Protein AF-C6TB48-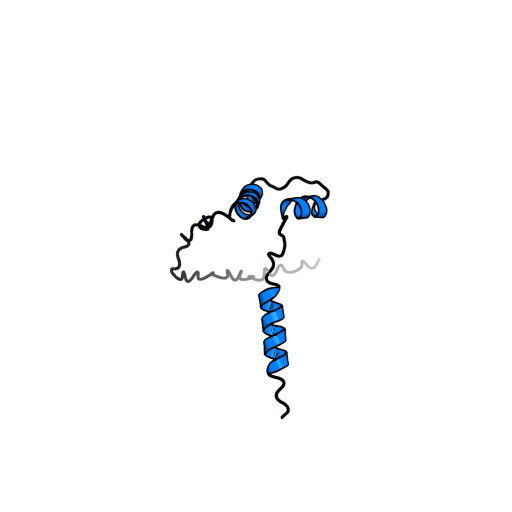F1 (afdb_monomer_lite)

Structure (mmCIF, N/CA/C/O backbone):
data_AF-C6TB48-F1
#
_entry.id   AF-C6TB48-F1
#
loop_
_atom_site.group_PDB
_atom_site.id
_atom_site.type_symbol
_atom_site.label_atom_id
_atom_site.label_alt_id
_atom_site.label_comp_id
_atom_site.label_asym_id
_atom_site.label_entity_id
_atom_site.label_seq_id
_atom_site.pdbx_PDB_ins_code
_atom_site.Cartn_x
_atom_site.Cartn_y
_atom_site.Cartn_z
_atom_site.occupancy
_atom_site.B_iso_or_equiv
_atom_site.auth_seq_id
_atom_site.auth_comp_id
_atom_site.auth_asym_id
_atom_site.auth_atom_id
_atom_site.pdbx_PDB_model_num
ATOM 1 N N . MET A 1 1 ? -31.306 -4.966 30.719 1.00 58.38 1 MET A N 1
ATOM 2 C CA . MET A 1 1 ? -29.986 -4.991 30.048 1.00 58.38 1 MET A CA 1
ATOM 3 C C . MET A 1 1 ? -29.308 -3.657 30.321 1.00 58.38 1 MET A C 1
ATOM 5 O O . MET A 1 1 ? -29.907 -2.636 30.018 1.00 58.38 1 MET A O 1
ATOM 9 N N . LYS A 1 2 ? -28.146 -3.631 30.987 1.00 73.25 2 LYS A N 1
ATOM 10 C CA . LYS A 1 2 ? -27.425 -2.370 31.236 1.00 73.25 2 LYS A CA 1
ATOM 11 C C . LYS A 1 2 ? -26.933 -1.837 29.885 1.00 73.25 2 LYS A C 1
ATOM 13 O O . LYS A 1 2 ? -26.360 -2.600 29.111 1.00 73.25 2 LYS A O 1
ATOM 18 N N . SER A 1 3 ? -27.228 -0.577 29.574 1.00 77.31 3 SER A N 1
ATOM 19 C CA . SER A 1 3 ? -26.854 0.023 28.292 1.00 77.31 3 SER A CA 1
ATOM 20 C C . SER A 1 3 ? -25.347 0.272 28.261 1.00 77.31 3 SER A C 1
ATOM 22 O O . SER A 1 3 ? -24.859 1.259 28.800 1.00 77.31 3 SER A O 1
ATOM 24 N N . ASN A 1 4 ? -24.603 -0.624 27.613 1.00 84.12 4 ASN A N 1
A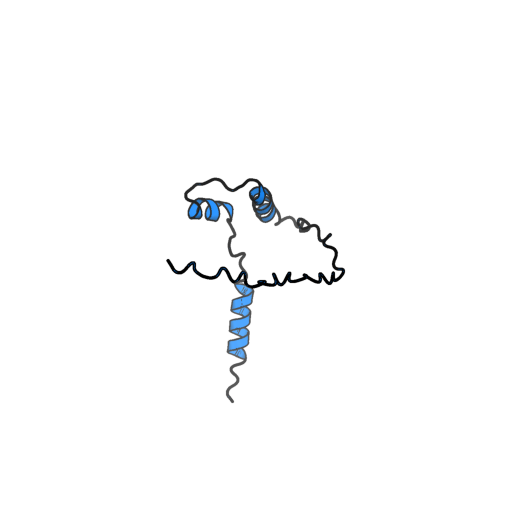TOM 25 C CA . ASN A 1 4 ? -23.172 -0.445 27.346 1.00 84.12 4 ASN A CA 1
ATOM 26 C C . ASN A 1 4 ? -22.922 0.480 26.137 1.00 84.12 4 ASN A C 1
ATOM 28 O O . ASN A 1 4 ? -21.813 0.527 25.611 1.00 84.12 4 ASN A O 1
ATOM 32 N N . PHE A 1 5 ? -23.942 1.219 25.683 1.00 89.38 5 PHE A N 1
ATOM 33 C CA . PHE A 1 5 ? -23.874 2.081 24.503 1.00 89.38 5 PHE A CA 1
ATOM 34 C C . PHE A 1 5 ? -22.767 3.138 24.612 1.00 89.38 5 PHE A C 1
ATOM 36 O O . PHE A 1 5 ? -22.038 3.366 23.652 1.00 89.38 5 PHE A O 1
ATOM 43 N N . ALA A 1 6 ? -22.567 3.713 25.803 1.00 90.75 6 ALA A N 1
ATOM 44 C CA . ALA A 1 6 ? -21.510 4.696 26.035 1.00 90.75 6 ALA A CA 1
ATOM 45 C C . ALA A 1 6 ? -20.103 4.131 25.763 1.00 90.75 6 ALA A C 1
ATOM 47 O O . ALA A 1 6 ? -19.269 4.824 25.188 1.00 90.75 6 ALA A O 1
ATOM 48 N N . VAL A 1 7 ? -19.851 2.861 26.108 1.00 92.38 7 VAL A N 1
ATOM 49 C CA . VAL A 1 7 ? -18.558 2.202 25.853 1.00 92.38 7 VAL A CA 1
ATOM 50 C C . VAL A 1 7 ? -18.310 2.073 24.352 1.00 92.38 7 VAL A C 1
ATOM 52 O O . VAL A 1 7 ? -17.212 2.373 23.893 1.00 92.38 7 VAL A O 1
ATOM 55 N N . PHE A 1 8 ? -19.333 1.701 23.577 1.00 92.06 8 PHE A N 1
ATOM 56 C CA . PHE A 1 8 ? -19.232 1.636 22.117 1.00 92.06 8 PHE A CA 1
ATOM 57 C C . PHE A 1 8 ? -18.962 3.003 21.489 1.00 92.06 8 PHE A C 1
ATOM 59 O O . PHE A 1 8 ? -18.115 3.098 20.606 1.00 92.06 8 PHE A O 1
ATOM 66 N N . VAL A 1 9 ? -19.631 4.062 21.957 1.00 93.06 9 VAL A N 1
ATOM 67 C CA . VAL A 1 9 ? -19.404 5.426 21.451 1.00 93.06 9 VAL A CA 1
ATOM 68 C C . VAL A 1 9 ? -17.978 5.885 21.744 1.00 93.06 9 VAL A C 1
ATOM 70 O O . VAL A 1 9 ? -17.301 6.361 20.837 1.00 93.06 9 VAL A O 1
ATOM 73 N N . VAL A 1 10 ? -17.489 5.694 22.974 1.00 92.25 10 VAL A N 1
ATOM 74 C CA . VAL A 1 10 ? -16.113 6.060 23.349 1.00 92.25 10 VAL A CA 1
ATOM 75 C C . VAL A 1 10 ? -15.095 5.251 22.548 1.00 92.25 10 VAL A C 1
ATOM 77 O O . VAL A 1 10 ? -14.148 5.824 22.018 1.00 92.25 10 VAL A O 1
ATOM 80 N N . PHE A 1 11 ? -15.300 3.940 22.403 1.00 90.62 11 PHE A N 1
ATOM 81 C CA . PHE A 1 11 ? -14.420 3.082 21.611 1.00 90.62 11 PHE A CA 1
ATOM 82 C C . PHE A 1 11 ? -14.408 3.488 20.133 1.00 90.62 11 PHE A C 1
ATOM 84 O O . PHE A 1 11 ? -13.343 3.596 19.532 1.00 90.62 11 PHE A O 1
ATOM 91 N N . SER A 1 12 ? -15.574 3.794 19.560 1.00 92.12 12 SER A N 1
ATOM 92 C CA . SER A 1 12 ? -15.687 4.299 18.191 1.00 92.12 12 SER A CA 1
ATOM 93 C C . SER A 1 12 ? -14.962 5.632 18.020 1.00 92.12 12 SER A C 1
ATOM 95 O O . SER A 1 12 ? -14.239 5.805 17.042 1.00 92.12 12 SER A O 1
ATOM 97 N N . LEU A 1 13 ? -15.115 6.568 18.963 1.00 90.25 13 LEU A N 1
ATOM 98 C CA . LEU A 1 13 ? -14.395 7.841 18.928 1.00 90.25 13 LEU A CA 1
ATOM 99 C C . LEU A 1 13 ? -12.882 7.620 19.010 1.00 90.25 13 LEU A C 1
ATOM 101 O O . LEU A 1 13 ? -12.138 8.253 18.270 1.00 90.25 13 LEU A O 1
ATOM 105 N N . LEU A 1 14 ? -12.431 6.700 19.868 1.00 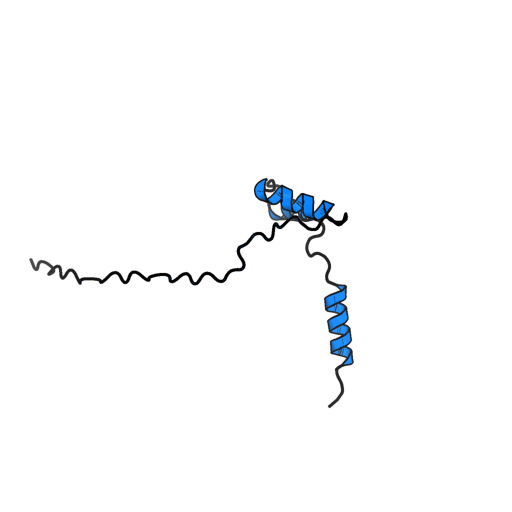88.19 14 LEU A N 1
ATOM 106 C CA . LEU A 1 14 ? -11.020 6.354 20.025 1.00 88.19 14 LEU A CA 1
ATOM 107 C C . LEU A 1 14 ? -10.440 5.758 18.733 1.00 88.19 14 LEU A C 1
ATOM 109 O O . LEU A 1 14 ? -9.316 6.091 18.363 1.00 88.19 14 LEU A O 1
ATOM 113 N N . LEU A 1 15 ? -11.201 4.914 18.029 1.00 85.88 15 LEU A N 1
ATOM 114 C CA . LEU A 1 15 ? -10.793 4.353 16.740 1.00 85.88 15 LEU A CA 1
ATOM 115 C C . LEU A 1 15 ? -10.679 5.430 15.654 1.00 85.88 15 LEU A C 1
ATOM 117 O O . LEU A 1 15 ? -9.694 5.441 14.922 1.00 85.88 15 LEU A O 1
ATOM 121 N N . VAL A 1 16 ? -11.648 6.348 15.561 1.00 84.81 16 VAL A N 1
ATOM 122 C CA . VAL A 1 16 ? -11.641 7.410 14.538 1.00 84.81 16 VAL A CA 1
ATOM 123 C C . VAL A 1 16 ? -10.595 8.485 14.842 1.00 84.81 16 VAL A C 1
ATOM 125 O O . VAL A 1 16 ? -9.895 8.932 13.937 1.00 84.81 16 VAL A O 1
ATOM 128 N N . ALA A 1 17 ? -10.435 8.884 16.105 1.00 80.19 17 ALA A N 1
ATOM 129 C CA . ALA A 1 17 ? -9.465 9.905 16.501 1.00 80.19 17 ALA A CA 1
ATOM 130 C C . ALA A 1 17 ? -8.013 9.464 16.255 1.00 80.19 17 ALA A C 1
ATOM 132 O O . ALA A 1 17 ? -7.154 10.296 15.975 1.00 80.19 17 ALA A O 1
ATOM 133 N N . ASN A 1 18 ? -7.743 8.157 16.320 1.00 70.19 18 ASN A N 1
ATOM 134 C CA . ASN A 1 18 ? -6.421 7.583 16.076 1.00 70.19 18 ASN A CA 1
ATOM 135 C C . ASN A 1 18 ? -6.210 7.117 14.629 1.00 70.19 18 ASN A C 1
ATOM 137 O O . ASN A 1 18 ? -5.257 6.375 14.374 1.00 70.19 18 ASN A O 1
ATOM 141 N N . LEU A 1 19 ? -7.022 7.582 13.667 1.00 66.50 19 LEU A N 1
ATOM 142 C CA . LEU A 1 19 ? -6.733 7.482 12.228 1.00 66.50 19 LEU A CA 1
ATOM 143 C C . LEU A 1 19 ? -5.542 8.383 11.857 1.00 66.50 19 LEU A C 1
ATOM 145 O O . LEU A 1 19 ? -5.615 9.274 11.017 1.00 66.50 19 LEU A O 1
ATOM 149 N N . SER A 1 20 ? -4.418 8.176 12.529 1.00 64.62 20 SER A N 1
ATOM 150 C CA . SER A 1 20 ? -3.139 8.717 12.124 1.00 64.62 20 SER A CA 1
ATOM 151 C C . SER A 1 20 ? -2.668 7.944 10.897 1.00 64.62 20 SER A C 1
ATOM 153 O O . SER A 1 20 ? -2.805 6.720 10.833 1.00 64.62 20 SER A O 1
ATOM 155 N N . CYS A 1 21 ? -2.113 8.646 9.907 1.00 62.97 21 CYS A N 1
ATOM 156 C CA . CYS A 1 21 ? -1.406 7.989 8.815 1.00 62.97 21 CYS A CA 1
ATOM 157 C C . CYS A 1 21 ? -0.353 7.059 9.426 1.00 62.97 21 CYS A C 1
ATOM 159 O O . CYS A 1 21 ? 0.575 7.532 10.086 1.00 62.97 21 CYS A O 1
ATOM 161 N N . ALA A 1 22 ? -0.505 5.747 9.211 1.00 62.25 22 ALA A N 1
ATOM 162 C CA . ALA A 1 22 ? 0.291 4.712 9.874 1.00 62.25 22 ALA A CA 1
ATOM 163 C C . ALA A 1 22 ? 1.807 4.887 9.676 1.00 62.25 22 ALA A C 1
ATOM 165 O O . ALA A 1 22 ? 2.601 4.307 10.413 1.00 62.25 22 ALA A O 1
ATOM 166 N N . ARG A 1 23 ? 2.224 5.675 8.678 1.00 69.56 23 ARG A N 1
ATOM 167 C CA . ARG A 1 23 ? 3.623 5.994 8.397 1.00 69.56 23 ARG A CA 1
ATOM 168 C C . ARG A 1 23 ? 3.743 7.443 7.932 1.00 69.56 23 ARG A C 1
ATOM 170 O O . ARG A 1 23 ? 3.736 7.703 6.736 1.00 69.56 23 ARG A O 1
ATOM 177 N N . LYS A 1 24 ? 3.829 8.385 8.878 1.00 69.81 24 LYS A N 1
ATOM 178 C CA . LYS A 1 24 ? 4.102 9.804 8.568 1.00 69.81 24 LYS A CA 1
ATOM 179 C C . LYS A 1 24 ? 5.427 9.981 7.820 1.00 69.81 24 LYS A C 1
ATOM 181 O O . LYS A 1 24 ? 5.497 10.773 6.894 1.00 69.81 24 LYS A O 1
ATOM 186 N N . ASP A 1 25 ? 6.443 9.209 8.204 1.00 80.50 25 ASP A N 1
ATOM 187 C CA . ASP A 1 25 ? 7.758 9.209 7.565 1.00 80.50 25 ASP A CA 1
ATOM 188 C C . ASP A 1 25 ? 8.030 7.858 6.897 1.00 80.50 25 ASP A C 1
ATOM 190 O O . ASP A 1 25 ? 8.642 6.943 7.457 1.00 80.50 25 ASP A O 1
ATOM 194 N N . LEU A 1 26 ? 7.510 7.708 5.682 1.00 80.62 26 LEU A N 1
ATOM 195 C CA . LEU A 1 26 ? 7.708 6.499 4.891 1.00 80.62 26 LEU A CA 1
ATOM 196 C C . LEU A 1 26 ? 9.173 6.345 4.441 1.00 80.62 26 LEU A C 1
ATOM 198 O O . LEU A 1 26 ? 9.637 5.217 4.272 1.00 80.62 26 LEU A O 1
ATOM 202 N N . GLY A 1 27 ? 9.909 7.455 4.310 1.00 83.50 27 GLY A N 1
ATOM 203 C CA . GLY A 1 27 ? 11.327 7.468 3.949 1.00 83.50 27 GLY A CA 1
ATOM 204 C C . GLY A 1 27 ? 12.214 6.913 5.064 1.00 83.50 27 GLY A C 1
ATOM 205 O O . GLY A 1 27 ? 12.983 5.978 4.831 1.00 83.50 27 GLY A O 1
ATOM 206 N N . GLY A 1 28 ? 12.065 7.415 6.291 1.00 84.75 28 GLY A N 1
ATOM 207 C CA . GLY A 1 28 ? 12.774 6.893 7.461 1.00 84.75 28 GLY A CA 1
ATOM 208 C C . GLY A 1 28 ? 12.373 5.460 7.802 1.00 84.75 28 GLY A C 1
ATOM 209 O O . GLY A 1 28 ? 13.237 4.637 8.109 1.00 84.75 28 GLY A O 1
ATOM 210 N N . TYR A 1 29 ? 11.087 5.112 7.663 1.00 84.88 29 TYR A N 1
ATOM 211 C CA . TYR A 1 29 ? 10.631 3.727 7.810 1.00 84.88 29 TYR A CA 1
ATOM 212 C C . TYR A 1 29 ? 11.315 2.795 6.809 1.00 84.88 29 TYR A C 1
ATOM 214 O O . TYR A 1 29 ? 11.824 1.745 7.202 1.00 84.88 29 TYR A O 1
ATOM 222 N N . TRP A 1 30 ? 11.340 3.180 5.529 1.00 88.44 30 TRP A N 1
ATOM 223 C CA . TRP A 1 30 ? 11.996 2.401 4.485 1.00 88.44 30 TRP A CA 1
ATOM 224 C C . TRP A 1 30 ? 13.468 2.186 4.819 1.00 88.44 30 TRP A C 1
ATOM 226 O O . TRP A 1 30 ? 13.927 1.049 4.866 1.00 88.44 30 TRP A O 1
ATOM 236 N N . LYS A 1 31 ? 14.186 3.272 5.119 1.00 88.94 31 LYS A N 1
ATOM 237 C CA . LYS A 1 31 ? 15.607 3.255 5.466 1.00 88.94 31 LYS A CA 1
ATOM 238 C C . LYS A 1 31 ? 15.907 2.285 6.617 1.00 88.94 31 LYS A C 1
ATOM 240 O O . LYS A 1 31 ? 16.792 1.441 6.490 1.00 88.94 31 LYS A O 1
ATOM 245 N N . ASN A 1 32 ? 15.114 2.346 7.687 1.00 90.31 32 ASN A N 1
ATOM 246 C CA . ASN A 1 32 ? 15.245 1.460 8.843 1.00 90.31 32 ASN A CA 1
ATOM 247 C C . ASN A 1 32 ? 14.937 -0.009 8.493 1.00 90.31 32 ASN A C 1
ATOM 249 O O . ASN A 1 32 ? 15.696 -0.914 8.831 1.00 90.31 32 ASN A O 1
ATOM 253 N N . MET A 1 33 ? 13.832 -0.262 7.787 1.00 90.62 33 MET A N 1
ATOM 254 C CA . MET A 1 33 ? 13.378 -1.624 7.491 1.00 90.62 33 MET A CA 1
ATOM 255 C C . MET A 1 33 ? 14.252 -2.335 6.460 1.00 90.62 33 MET A C 1
ATOM 257 O O . MET A 1 33 ? 14.470 -3.543 6.542 1.00 90.62 33 MET A O 1
ATOM 261 N N . MET A 1 34 ? 14.768 -1.575 5.501 1.00 92.31 34 MET A N 1
ATOM 262 C CA . MET A 1 34 ? 15.528 -2.088 4.371 1.00 92.31 34 MET A CA 1
ATOM 263 C C . MET A 1 34 ? 17.035 -2.026 4.606 1.00 92.31 34 MET A C 1
ATOM 265 O O . MET A 1 34 ? 17.793 -2.230 3.666 1.00 92.31 34 MET A O 1
ATOM 269 N N . LYS A 1 35 ? 17.488 -1.791 5.847 1.00 93.62 35 LYS A N 1
ATOM 270 C CA . LYS A 1 35 ? 18.914 -1.737 6.213 1.00 93.62 35 LYS A CA 1
ATOM 271 C C . LYS A 1 35 ? 19.699 -0.781 5.311 1.00 93.62 35 LYS A C 1
ATOM 273 O O . LYS A 1 35 ? 20.673 -1.186 4.680 1.00 93.62 35 LYS A O 1
ATOM 278 N N . GLU A 1 36 ? 19.240 0.465 5.221 1.00 90.12 36 GLU A N 1
ATOM 279 C CA . GLU A 1 36 ? 19.864 1.524 4.413 1.00 90.12 36 GLU A CA 1
ATOM 280 C C . GLU A 1 36 ? 19.829 1.284 2.890 1.00 90.12 36 GLU A C 1
ATOM 282 O O . GLU A 1 36 ? 20.398 2.069 2.132 1.00 90.12 36 GLU A O 1
ATOM 287 N N . GLN A 1 37 ? 19.149 0.237 2.406 1.00 92.62 37 GLN A N 1
ATOM 288 C CA . GLN A 1 37 ? 18.976 0.033 0.968 1.00 92.62 37 GLN A CA 1
ATOM 289 C C . GLN A 1 37 ? 18.103 1.147 0.369 1.00 92.62 37 GLN A C 1
ATOM 291 O O . GLN A 1 37 ? 17.092 1.540 0.970 1.00 92.62 37 GLN A O 1
ATOM 296 N N . PRO A 1 38 ? 18.448 1.647 -0.830 1.00 90.00 38 PRO A N 1
ATOM 297 C CA . PRO A 1 38 ? 17.712 2.728 -1.463 1.00 90.00 38 PRO A CA 1
ATOM 298 C C . PRO A 1 38 ? 16.287 2.300 -1.823 1.00 90.00 38 PRO A C 1
ATOM 300 O O . PRO A 1 38 ? 16.016 1.140 -2.140 1.00 90.00 38 PRO A O 1
ATOM 303 N N . MET A 1 39 ? 15.365 3.258 -1.781 1.00 90.56 39 MET A N 1
ATOM 304 C CA . MET A 1 39 ? 13.997 3.049 -2.243 1.00 90.56 39 MET A CA 1
ATOM 305 C C . MET A 1 39 ? 13.977 2.914 -3.773 1.00 90.56 39 MET A C 1
ATOM 307 O O . MET A 1 39 ? 14.575 3.752 -4.453 1.00 90.56 39 MET A O 1
ATOM 311 N N . PRO A 1 40 ? 13.298 1.897 -4.338 1.00 90.31 40 PRO A N 1
ATOM 312 C CA . PRO A 1 40 ? 13.151 1.758 -5.777 1.00 90.31 40 PRO A CA 1
ATOM 313 C C . PRO A 1 40 ? 12.504 2.996 -6.386 1.00 90.31 40 PRO A C 1
ATOM 315 O O . PRO A 1 40 ? 11.483 3.476 -5.897 1.00 90.31 40 PRO A O 1
ATOM 318 N N . GLN A 1 41 ? 13.066 3.471 -7.496 1.00 87.50 41 GLN A N 1
ATOM 319 C CA . GLN A 1 41 ? 12.583 4.671 -8.176 1.00 87.50 41 GLN A CA 1
ATOM 320 C C . GLN A 1 41 ? 11.093 4.573 -8.538 1.00 87.50 41 GLN A C 1
ATOM 322 O O . GLN A 1 41 ? 10.358 5.527 -8.334 1.00 87.50 41 GLN A O 1
ATOM 327 N N . ALA A 1 42 ? 10.628 3.384 -8.942 1.00 86.56 42 ALA A N 1
ATOM 328 C CA . ALA A 1 42 ? 9.233 3.136 -9.313 1.00 86.56 42 ALA A CA 1
ATOM 329 C C . ALA A 1 42 ? 8.206 3.439 -8.204 1.00 86.56 42 ALA A C 1
ATOM 331 O O . ALA A 1 42 ? 7.048 3.698 -8.513 1.00 86.56 42 ALA A O 1
ATOM 332 N N . ILE A 1 43 ? 8.603 3.381 -6.926 1.00 83.62 43 ILE A N 1
ATOM 333 C CA . ILE A 1 43 ? 7.720 3.729 -5.799 1.00 83.62 43 ILE A CA 1
ATOM 334 C C . ILE A 1 43 ? 8.119 5.038 -5.127 1.00 83.62 43 ILE A C 1
ATOM 336 O O . ILE A 1 43 ? 7.345 5.567 -4.337 1.00 83.62 43 ILE A O 1
ATOM 340 N N . LYS A 1 44 ? 9.322 5.546 -5.406 1.00 84.44 44 LYS A N 1
ATOM 341 C CA . LYS A 1 44 ? 9.851 6.746 -4.770 1.00 84.44 44 LYS A CA 1
ATOM 342 C C . LYS A 1 44 ? 8.969 7.956 -5.065 1.00 84.44 44 LYS A C 1
ATOM 344 O O . LYS A 1 44 ? 8.600 8.653 -4.126 1.00 84.44 44 LYS A O 1
ATOM 349 N N . ASP A 1 45 ? 8.555 8.109 -6.319 1.00 79.56 45 ASP A N 1
ATOM 350 C CA . ASP A 1 45 ? 7.679 9.199 -6.756 1.00 79.56 45 ASP A CA 1
ATOM 351 C C . ASP A 1 45 ? 6.349 9.173 -5.976 1.00 79.56 45 ASP A C 1
ATOM 353 O O . ASP A 1 45 ? 5.928 10.176 -5.409 1.00 79.56 45 ASP A O 1
ATOM 357 N N . LEU A 1 46 ? 5.767 7.982 -5.780 1.00 75.31 46 LEU A N 1
ATOM 358 C CA . LEU A 1 46 ? 4.545 7.803 -4.987 1.00 75.31 46 LEU A CA 1
ATOM 359 C C . LEU A 1 46 ? 4.714 8.212 -3.509 1.00 75.31 46 LEU A C 1
ATOM 361 O O . LEU A 1 46 ? 3.776 8.719 -2.881 1.00 75.31 46 LEU A O 1
ATOM 365 N N . VAL A 1 47 ? 5.892 7.964 -2.929 1.00 76.25 47 VAL A N 1
ATOM 366 C CA . VAL A 1 47 ? 6.197 8.318 -1.535 1.00 76.25 47 VAL A CA 1
ATOM 367 C C . VAL A 1 47 ? 6.430 9.817 -1.371 1.00 76.25 47 VAL A C 1
ATOM 369 O O . VAL A 1 47 ? 5.915 10.408 -0.418 1.00 76.25 47 VAL A O 1
ATOM 372 N N . GLU A 1 48 ? 7.206 10.422 -2.269 1.00 73.00 48 GLU A N 1
ATOM 373 C CA . GLU A 1 48 ? 7.501 11.857 -2.252 1.00 73.00 48 GLU A CA 1
ATOM 374 C C . GLU A 1 48 ? 6.224 12.676 -2.457 1.00 73.00 48 GLU A C 1
ATOM 376 O O . GLU A 1 48 ? 5.948 13.594 -1.679 1.00 73.00 48 GLU A O 1
ATOM 381 N N . ASP A 1 49 ? 5.374 12.260 -3.396 1.00 66.88 49 ASP A N 1
ATOM 382 C CA . ASP A 1 49 ? 4.086 12.899 -3.647 1.00 66.88 49 ASP A CA 1
ATOM 383 C C . ASP A 1 49 ? 3.152 12.799 -2.440 1.00 66.88 49 ASP A C 1
ATOM 385 O O . ASP A 1 49 ? 2.483 13.769 -2.088 1.00 66.88 49 ASP A O 1
ATOM 389 N N . SER A 1 50 ? 3.140 11.659 -1.742 1.00 65.44 50 SER A N 1
ATOM 390 C CA . SER A 1 50 ? 2.328 11.492 -0.532 1.00 65.44 50 SER A CA 1
ATOM 391 C C . SER A 1 50 ? 2.745 12.460 0.581 1.00 65.44 50 SER A C 1
ATOM 393 O O . SER A 1 50 ? 1.872 12.986 1.272 1.00 65.44 50 SER A O 1
ATOM 395 N N . GLN A 1 51 ? 4.045 12.741 0.736 1.00 63.41 51 GLN A N 1
ATOM 396 C CA . GLN A 1 51 ? 4.530 13.739 1.700 1.00 63.41 51 GLN A CA 1
ATOM 397 C C . GLN A 1 51 ? 4.238 15.178 1.263 1.00 63.41 51 GLN A C 1
ATOM 399 O O . GLN A 1 51 ? 3.914 16.011 2.106 1.00 63.41 51 GLN A O 1
ATOM 404 N N . ALA A 1 52 ? 4.313 15.477 -0.036 1.00 60.53 52 ALA A N 1
ATOM 405 C CA . ALA A 1 52 ? 3.999 16.804 -0.563 1.00 60.53 52 ALA A CA 1
ATOM 406 C C . ALA A 1 52 ? 2.483 17.093 -0.617 1.00 60.53 52 ALA A C 1
ATOM 408 O O . ALA A 1 52 ? 2.070 18.255 -0.580 1.00 60.53 52 ALA A O 1
ATOM 409 N N . SER A 1 53 ? 1.641 16.053 -0.679 1.00 55.06 53 SER A N 1
ATOM 410 C CA . SER A 1 53 ? 0.191 16.144 -0.937 1.00 55.06 53 SER A CA 1
ATOM 411 C C . SER A 1 53 ? -0.649 16.854 0.133 1.00 55.06 53 SER A C 1
ATOM 413 O O . SER A 1 53 ? -1.852 17.047 -0.076 1.00 55.06 53 SER A O 1
ATOM 415 N N . ASP A 1 54 ? -0.038 17.348 1.214 1.00 55.16 54 ASP A N 1
ATOM 416 C CA . ASP A 1 54 ? -0.695 18.273 2.150 1.00 55.16 54 ASP A CA 1
ATOM 417 C C . ASP A 1 54 ? -1.222 19.545 1.437 1.00 55.16 54 ASP A C 1
ATOM 419 O O . ASP A 1 54 ? -2.106 20.235 1.934 1.00 55.16 54 ASP A O 1
ATOM 423 N N . THR A 1 55 ? -0.778 19.817 0.199 1.00 55.31 55 THR A N 1
ATOM 424 C CA . THR A 1 55 ? -1.275 20.923 -0.647 1.00 55.31 55 THR A CA 1
ATOM 425 C C . THR A 1 55 ? -2.471 20.601 -1.561 1.00 55.31 55 THR A C 1
ATOM 427 O O . THR A 1 55 ? -2.812 21.384 -2.445 1.00 55.31 55 THR A O 1
ATOM 430 N N . GLY A 1 56 ? -3.192 19.497 -1.347 1.00 55.03 56 GLY A N 1
ATOM 431 C CA . GLY A 1 56 ? -4.556 19.345 -1.879 1.00 55.03 56 GLY A CA 1
ATOM 432 C C . GLY A 1 56 ? -4.691 18.893 -3.340 1.00 55.03 56 GLY A C 1
ATOM 433 O O . GLY A 1 56 ? -5.817 18.759 -3.816 1.00 55.03 56 GLY A O 1
ATOM 434 N N . LYS A 1 57 ? -3.596 18.565 -4.035 1.00 57.53 57 LYS A N 1
ATOM 435 C CA . LYS A 1 57 ? -3.654 17.858 -5.327 1.00 57.53 57 LYS A CA 1
ATOM 436 C C . LYS A 1 57 ? -3.769 16.351 -5.085 1.00 57.53 57 LYS A C 1
ATOM 438 O O . LYS A 1 57 ? -2.766 15.662 -4.956 1.00 57.53 57 LYS A O 1
ATOM 443 N N . LYS A 1 58 ? -5.001 15.847 -4.965 1.00 58.88 58 LYS A N 1
ATOM 444 C CA . LYS A 1 58 ? -5.291 14.436 -4.632 1.00 58.88 58 LYS A CA 1
ATOM 445 C C . LYS A 1 58 ? -5.368 13.489 -5.842 1.00 58.88 58 LYS A C 1
ATOM 447 O O . LYS A 1 58 ? -5.630 12.302 -5.658 1.00 58.88 58 LYS A O 1
ATOM 452 N N . ASP A 1 59 ? -5.107 13.969 -7.053 1.00 61.41 59 ASP A N 1
ATOM 453 C CA . ASP A 1 59 ? -5.431 13.231 -8.283 1.00 61.41 59 ASP A CA 1
ATOM 454 C C . ASP A 1 59 ? -4.218 12.497 -8.883 1.00 61.41 59 ASP A C 1
ATOM 456 O O . ASP A 1 59 ? -3.960 12.572 -10.079 1.00 61.41 59 ASP A O 1
ATOM 460 N N . LEU A 1 60 ? -3.445 11.793 -8.049 1.00 60.22 60 LEU A N 1
ATOM 461 C CA . LEU A 1 60 ? -2.297 10.986 -8.504 1.00 60.22 60 LEU A CA 1
ATOM 462 C C . LEU A 1 60 ? -2.729 9.678 -9.175 1.00 60.22 60 LEU A C 1
ATOM 464 O O . LEU A 1 60 ? -2.079 9.195 -10.097 1.00 60.22 60 LEU A O 1
ATOM 468 N N . PHE A 1 61 ? -3.842 9.102 -8.722 1.00 69.06 61 PHE A N 1
ATOM 469 C CA . PHE A 1 61 ? -4.403 7.910 -9.341 1.00 69.06 61 PHE A CA 1
ATOM 470 C C . PHE A 1 61 ? -5.375 8.329 -10.433 1.00 69.06 61 PHE A C 1
ATOM 472 O O . PHE A 1 61 ? -6.522 8.686 -10.149 1.00 69.06 61 PHE A O 1
ATOM 479 N N . THR A 1 62 ? -4.929 8.252 -11.686 1.00 71.81 62 THR A N 1
ATOM 480 C CA . THR A 1 62 ? -5.842 8.260 -12.825 1.00 71.81 62 THR A CA 1
ATOM 481 C C . THR A 1 62 ? -6.806 7.088 -12.647 1.00 71.81 62 THR A C 1
ATOM 483 O O . THR A 1 62 ? -6.409 5.929 -12.572 1.00 71.81 62 THR A O 1
ATOM 486 N N . ARG A 1 63 ? -8.092 7.399 -12.477 1.00 70.25 63 ARG A N 1
ATOM 487 C CA . ARG A 1 63 ? -9.163 6.400 -12.382 1.00 70.25 63 ARG A CA 1
ATOM 488 C C . ARG A 1 63 ? -9.722 6.111 -13.775 1.00 70.25 63 ARG A C 1
ATOM 490 O O . ARG A 1 63 ? -10.927 6.183 -13.979 1.00 70.25 63 ARG A O 1
ATOM 497 N N . ASP A 1 64 ? -8.842 5.851 -14.734 1.00 77.25 64 ASP A N 1
ATOM 498 C CA . ASP A 1 64 ? -9.181 5.501 -16.120 1.00 77.25 64 ASP A CA 1
A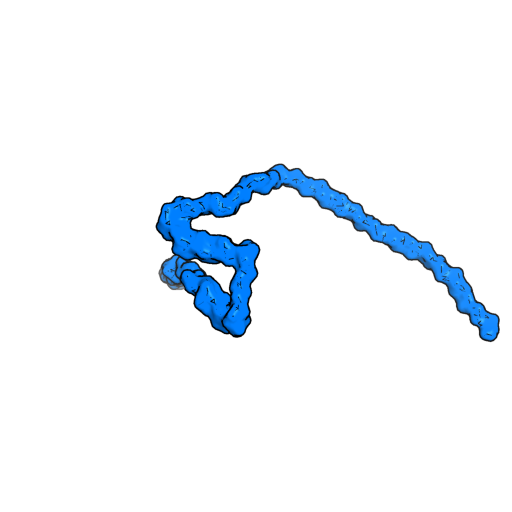TOM 499 C C . ASP A 1 64 ? -9.399 3.996 -16.318 1.00 77.25 64 ASP A C 1
ATOM 501 O O . ASP A 1 64 ? -9.613 3.540 -17.440 1.00 77.25 64 ASP A O 1
ATOM 505 N N . PHE A 1 65 ? -9.395 3.219 -15.232 1.00 77.06 65 PHE A N 1
ATOM 506 C CA . PHE A 1 65 ? -9.817 1.827 -15.266 1.00 77.06 65 PHE A CA 1
ATOM 507 C C . PHE A 1 65 ? -11.229 1.723 -15.846 1.00 77.06 65 PHE A C 1
ATOM 509 O O . PHE A 1 65 ? -12.164 2.362 -15.355 1.00 77.06 65 PHE A O 1
ATOM 516 N N . ASP A 1 66 ? -11.385 0.886 -16.873 1.00 75.31 66 ASP A N 1
ATOM 517 C CA . ASP A 1 66 ? -12.695 0.573 -17.425 1.00 75.31 66 ASP A CA 1
ATOM 518 C C . ASP A 1 66 ? -13.534 -0.112 -16.339 1.00 75.31 66 ASP A C 1
ATOM 520 O O . ASP A 1 66 ? -13.286 -1.252 -15.946 1.00 75.31 66 ASP A O 1
ATOM 524 N N . VAL A 1 67 ? -14.517 0.617 -15.810 1.00 74.62 67 VAL A N 1
ATOM 525 C CA . VAL A 1 67 ? -15.447 0.114 -14.789 1.00 74.62 67 VAL A CA 1
ATOM 526 C C . VAL A 1 67 ? -16.467 -0.852 -15.388 1.00 74.62 67 VAL A C 1
ATOM 528 O O . VAL A 1 67 ? -17.285 -1.422 -14.662 1.00 74.62 67 VAL A O 1
ATOM 531 N N . LYS A 1 68 ? -16.451 -1.037 -16.714 1.00 83.69 68 LYS A N 1
ATOM 532 C CA . LYS A 1 68 ? -17.309 -1.993 -17.392 1.00 83.69 68 LYS A CA 1
ATOM 533 C C . LYS A 1 68 ? -16.988 -3.405 -16.893 1.00 83.69 68 LYS A C 1
ATOM 535 O O . LYS A 1 68 ? -15.852 -3.863 -17.017 1.00 83.69 68 LYS A O 1
ATOM 540 N N . PRO A 1 69 ? -17.982 -4.140 -16.368 1.00 78.12 69 PRO A N 1
ATOM 541 C CA . PRO A 1 69 ? -17.773 -5.520 -15.965 1.00 78.12 69 PRO A CA 1
ATOM 542 C C . PRO A 1 69 ? -17.377 -6.349 -17.191 1.00 78.12 69 PRO A C 1
ATOM 544 O O . PRO A 1 69 ? -18.160 -6.503 -18.129 1.00 78.12 69 PRO A O 1
ATOM 547 N N . ASN A 1 70 ? -16.153 -6.877 -17.190 1.00 75.88 70 ASN A N 1
ATOM 548 C CA . ASN A 1 70 ? -15.685 -7.812 -18.204 1.00 75.88 70 ASN A CA 1
ATOM 549 C C . ASN A 1 70 ? -15.800 -9.236 -17.649 1.00 75.88 70 ASN A C 1
ATOM 551 O O . ASN A 1 70 ? -15.104 -9.604 -16.702 1.00 75.88 70 ASN A O 1
ATOM 555 N N . VAL A 1 71 ? -16.708 -10.036 -18.210 1.00 77.38 71 VAL A N 1
ATOM 556 C CA . VAL A 1 71 ? -16.854 -11.448 -17.840 1.00 77.38 71 VAL A CA 1
ATOM 557 C C . VAL A 1 71 ? -15.780 -12.238 -18.583 1.00 77.38 71 VAL A C 1
ATOM 559 O O . VAL A 1 71 ? -15.985 -12.704 -19.702 1.00 77.38 71 VAL A O 1
ATOM 562 N N . ILE A 1 72 ? -14.607 -12.377 -17.967 1.00 76.75 72 ILE A N 1
ATOM 563 C CA . ILE A 1 72 ? -13.521 -13.196 -18.509 1.00 76.75 72 ILE A CA 1
ATOM 564 C C . ILE A 1 72 ? -13.826 -14.667 -18.181 1.00 76.75 72 ILE A C 1
ATOM 566 O O . ILE A 1 72 ? -13.609 -15.120 -17.057 1.00 76.75 72 ILE A O 1
ATOM 570 N N . LEU A 1 73 ? -14.343 -15.429 -19.153 1.00 79.56 73 LEU A N 1
ATOM 571 C CA . LEU A 1 73 ? -14.454 -16.888 -19.034 1.00 79.56 73 LEU A CA 1
ATOM 572 C C . LEU A 1 73 ? -13.079 -17.536 -19.246 1.00 79.56 73 LEU A C 1
ATOM 574 O O . LEU A 1 73 ? -12.647 -17.772 -20.377 1.00 79.56 73 LEU A O 1
ATOM 578 N N . TYR A 1 74 ? -12.407 -17.875 -18.148 1.00 75.38 74 TYR A N 1
ATOM 579 C CA . TYR A 1 74 ? -11.224 -18.728 -18.191 1.00 75.38 74 TYR A CA 1
ATOM 580 C C . TYR A 1 74 ? -11.626 -20.149 -18.598 1.00 75.38 74 TYR A C 1
ATOM 582 O O . TYR A 1 74 ? -12.291 -20.865 -17.850 1.00 75.38 74 TYR A O 1
ATOM 590 N N . HIS A 1 75 ? -11.205 -20.575 -19.788 1.00 77.12 75 HIS A N 1
ATOM 591 C CA . HIS A 1 75 ? -11.317 -21.972 -20.186 1.00 77.12 75 HIS A CA 1
ATOM 592 C C . HIS A 1 75 ? -10.267 -22.782 -19.425 1.00 77.12 75 HIS A C 1
ATOM 594 O O . HIS A 1 75 ? -9.066 -22.651 -19.657 1.00 77.12 75 HIS A O 1
ATOM 600 N N . THR A 1 76 ? -10.715 -23.640 -18.509 1.00 76.75 76 THR A N 1
ATOM 601 C CA . THR A 1 76 ? -9.846 -24.678 -17.953 1.00 76.75 76 THR A CA 1
ATOM 602 C C . THR A 1 76 ? -9.575 -25.701 -19.049 1.00 76.75 76 THR A C 1
ATOM 604 O O . THR A 1 76 ? -10.470 -26.437 -19.463 1.00 76.75 76 THR A O 1
ATOM 607 N N . HIS A 1 77 ? -8.333 -25.764 -19.522 1.00 74.81 77 HIS A N 1
ATOM 608 C CA . HIS A 1 77 ? -7.879 -26.874 -20.348 1.00 74.81 77 HIS A CA 1
ATOM 609 C C . HIS A 1 77 ? -7.765 -28.121 -19.467 1.00 74.81 77 HIS A C 1
ATOM 611 O O . HIS A 1 77 ? -6.760 -28.332 -18.790 1.00 74.81 77 HIS A O 1
ATOM 617 N N . VAL A 1 78 ? -8.794 -28.968 -19.476 1.00 74.00 78 VAL A N 1
ATOM 618 C CA . VAL A 1 78 ? -8.656 -30.334 -18.970 1.00 74.00 78 VAL A CA 1
ATOM 619 C C . VAL A 1 78 ? -7.748 -31.097 -19.932 1.00 74.00 78 VAL A C 1
ATOM 621 O O . VAL A 1 78 ? -8.149 -31.499 -21.023 1.00 74.00 78 VAL A O 1
ATOM 624 N N . VAL A 1 79 ? -6.482 -31.266 -19.551 1.00 72.94 79 VAL A N 1
ATOM 625 C CA . VAL A 1 79 ? -5.573 -32.175 -20.251 1.00 72.94 79 VAL A CA 1
ATOM 626 C C . VAL A 1 79 ? -6.130 -33.576 -20.041 1.00 72.94 79 VAL A C 1
ATOM 628 O O . VAL A 1 79 ? -5.984 -34.161 -18.970 1.00 72.94 79 VAL A O 1
ATOM 631 N N . SER A 1 80 ? -6.820 -34.107 -21.053 1.00 67.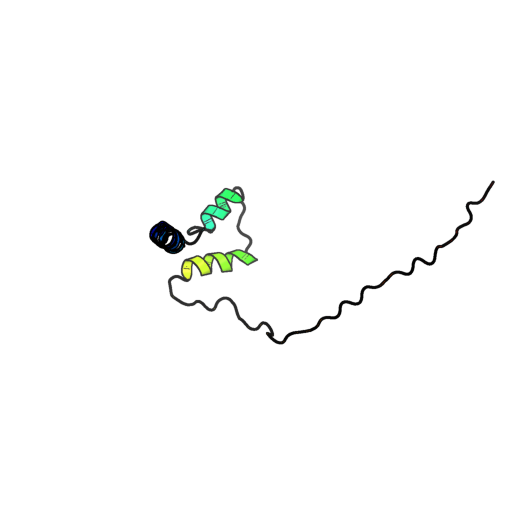00 80 SER A N 1
ATOM 632 C CA . SER A 1 80 ? -7.219 -35.508 -21.062 1.00 67.00 80 SER A CA 1
ATOM 633 C C . SER A 1 80 ? -5.941 -36.332 -20.991 1.00 67.00 80 SER A C 1
ATOM 635 O O . SER A 1 80 ? -5.188 -36.434 -21.964 1.00 67.00 80 SER A O 1
ATOM 637 N N . MET A 1 81 ? -5.673 -36.898 -19.817 1.00 66.25 81 MET A N 1
ATOM 638 C CA . MET A 1 81 ? -4.690 -37.951 -19.670 1.00 66.25 81 MET A CA 1
ATOM 639 C C . MET A 1 81 ? -5.239 -39.163 -20.411 1.00 66.25 81 MET A C 1
ATOM 641 O O . MET A 1 81 ? -5.833 -40.059 -19.818 1.00 66.25 81 MET A O 1
ATOM 645 N N . LYS A 1 82 ? -5.060 -39.193 -21.738 1.00 60.06 82 LYS A N 1
ATOM 646 C CA . LYS A 1 82 ? -5.054 -40.452 -22.471 1.00 60.06 82 LYS A CA 1
ATOM 647 C C . LYS A 1 82 ? -3.910 -41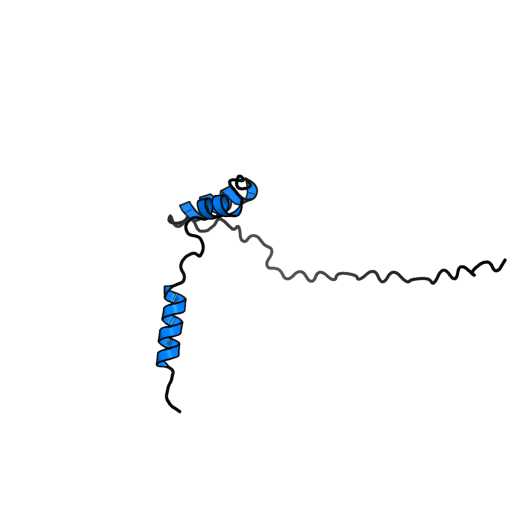.245 -21.878 1.00 60.06 82 LYS A C 1
ATOM 649 O O . LYS A 1 82 ? -2.744 -41.032 -22.205 1.00 60.06 82 LYS A O 1
ATOM 654 N N . GLN A 1 83 ? -4.300 -42.074 -20.922 1.00 58.25 83 GLN A N 1
ATOM 655 C CA . GLN A 1 83 ? -3.550 -43.101 -20.246 1.00 58.25 83 GLN A CA 1
ATOM 656 C C . GLN A 1 83 ? -2.709 -43.815 -21.299 1.00 58.25 83 GLN A C 1
ATOM 658 O O . GLN A 1 83 ? -3.182 -44.701 -22.007 1.00 58.25 83 GLN A O 1
ATOM 663 N N . LYS A 1 84 ? -1.458 -43.371 -21.459 1.00 58.31 84 LYS A N 1
ATOM 664 C CA . LYS A 1 84 ? -0.452 -44.124 -22.191 1.00 58.31 84 LYS A CA 1
ATOM 665 C C . LYS A 1 84 ? -0.186 -45.343 -21.323 1.00 58.31 84 LYS A C 1
ATOM 667 O O . LYS A 1 84 ? 0.699 -45.323 -20.476 1.00 58.31 84 LYS A O 1
ATOM 672 N N . GLN A 1 85 ? -1.011 -46.373 -21.495 1.00 58.22 85 GLN A N 1
ATOM 673 C CA . GLN A 1 85 ? -0.679 -47.731 -21.105 1.00 58.22 85 GLN A CA 1
ATOM 674 C C . GLN A 1 85 ? 0.592 -48.082 -21.879 1.00 58.22 85 GLN A C 1
ATOM 676 O O . GLN A 1 85 ? 0.542 -48.525 -23.021 1.00 58.22 85 GLN A O 1
ATOM 681 N N . LYS A 1 86 ? 1.754 -47.789 -21.298 1.00 63.75 86 LYS A N 1
ATOM 682 C CA . LYS A 1 86 ? 2.968 -48.510 -21.650 1.00 63.75 86 LYS A CA 1
ATOM 683 C C . LYS A 1 86 ? 2.881 -49.818 -20.868 1.00 63.75 86 LYS A C 1
ATOM 685 O O . LYS A 1 86 ? 2.977 -49.756 -19.643 1.00 63.75 86 LYS A O 1
ATOM 690 N N . PRO A 1 87 ? 2.638 -50.970 -21.517 1.00 65.00 87 PRO A N 1
ATOM 691 C CA . PRO A 1 87 ? 2.828 -52.244 -20.849 1.00 65.00 87 PRO A CA 1
ATOM 692 C C . PRO A 1 87 ? 4.279 -52.287 -20.373 1.00 65.00 87 PRO A C 1
ATOM 694 O O . PRO A 1 87 ? 5.208 -52.064 -21.153 1.00 65.00 87 PRO A O 1
ATOM 697 N N . PHE A 1 88 ? 4.456 -52.473 -19.068 1.00 60.94 88 PHE A N 1
ATOM 698 C CA . PHE A 1 88 ? 5.754 -52.758 -18.482 1.00 60.94 88 PHE A CA 1
ATOM 699 C C . PHE A 1 88 ? 6.280 -54.002 -19.192 1.00 60.94 88 PHE A C 1
ATOM 701 O O . PHE A 1 88 ? 5.645 -55.054 -19.140 1.00 60.94 88 PHE A O 1
ATOM 708 N N . LEU A 1 89 ? 7.370 -53.843 -19.944 1.00 64.50 89 LEU A N 1
ATOM 709 C CA . LEU A 1 89 ? 8.030 -54.952 -20.612 1.00 64.50 89 LEU A CA 1
ATOM 710 C C . LEU A 1 89 ? 8.493 -55.915 -19.523 1.00 64.50 89 LEU A C 1
ATOM 712 O O . LEU A 1 89 ? 9.385 -55.610 -18.738 1.00 64.50 89 LEU A O 1
ATOM 716 N N . GLN A 1 90 ? 7.797 -57.040 -19.448 1.00 55.91 90 GLN A N 1
ATOM 717 C CA . GLN A 1 90 ? 8.158 -58.192 -18.655 1.00 55.91 90 GLN A CA 1
ATOM 718 C C . GLN A 1 90 ? 9.276 -58.903 -19.416 1.00 55.91 90 GLN A C 1
ATOM 720 O O . GLN A 1 90 ? 8.975 -59.665 -20.329 1.00 55.91 90 GLN A O 1
ATOM 725 N N . ASN A 1 91 ? 10.539 -58.601 -19.100 1.00 54.00 91 ASN A N 1
ATOM 726 C CA . ASN A 1 91 ? 11.649 -59.538 -19.274 1.00 54.00 91 ASN A CA 1
ATOM 727 C C . ASN A 1 91 ? 12.911 -59.132 -18.516 1.00 54.00 91 ASN A C 1
ATOM 729 O O . ASN A 1 91 ? 13.130 -57.914 -18.342 1.00 54.00 91 ASN A O 1
#

Foldseek 3Di:
DPPPVVVVVVVVCVVVVPPDPPPLPPPVVCCVVVVNDDDDPVCVVVRVCVNVCVVPPPPPDDPPPDPPDDPDDDDDPPPPPPPPPPPDPDD

Organism: Glycine max (NCBI:txid3847)

Radius of gyration: 27.97 Å; chains: 1; bounding box: 50×80×54 Å

InterPro domains:
  IPR024489 Organ specific protein [PF10950] (24-53)

Sequence (91 aa):
MKSNFAVFVVFSLLLVANLSCARKDLGGYWKNMMKEQPMPQAIKDLVEDSQASDTGKKDLFTRDFDVKPNVILYHTHVVSMKQKQKPFLQN

pLDDT: mean 75.43, std 12.01, range [54.0, 93.62]

Secondary structure (DSSP, 8-state):
---THHHHHHHHHHHHHT---S-S-HHHHHHHHTTTPPPPHHHHHHHHHHHHGGGS----S---S--S-----------------------